Protein AF-A0A2D4EP92-F1 (afdb_monomer)

Structure (mmCIF, N/CA/C/O backbone):
data_AF-A0A2D4EP92-F1
#
_entry.id   AF-A0A2D4EP92-F1
#
loop_
_atom_site.group_PDB
_atom_site.id
_atom_site.type_symbol
_atom_site.label_atom_id
_atom_site.label_alt_id
_atom_site.label_comp_id
_atom_site.label_asym_id
_atom_site.label_entity_id
_atom_site.label_seq_id
_atom_site.pdbx_PDB_ins_code
_atom_site.Cartn_x
_atom_site.Cartn_y
_atom_site.Cartn_z
_atom_site.occupancy
_atom_site.B_iso_or_equiv
_atom_site.auth_seq_id
_atom_site.auth_comp_id
_atom_site.auth_asym_id
_atom_site.auth_atom_id
_atom_site.pdbx_PDB_model_num
ATOM 1 N N . TYR A 1 1 ? 11.367 -9.386 -3.886 1.00 84.81 1 TYR A N 1
ATOM 2 C CA . TYR A 1 1 ? 11.601 -7.943 -4.157 1.00 84.81 1 TYR A CA 1
ATOM 3 C C . TYR A 1 1 ? 11.709 -7.568 -5.632 1.00 84.81 1 TYR A C 1
ATOM 5 O O . TYR A 1 1 ? 11.082 -6.594 -6.019 1.00 84.81 1 TYR A O 1
ATOM 13 N N . ARG A 1 2 ? 12.468 -8.296 -6.472 1.00 89.00 2 ARG A N 1
ATOM 14 C CA . ARG A 1 2 ? 12.788 -7.863 -7.854 1.00 89.00 2 ARG A CA 1
ATOM 15 C C . ARG A 1 2 ? 11.594 -7.622 -8.790 1.00 89.00 2 ARG A C 1
ATOM 17 O O . ARG A 1 2 ? 11.757 -6.883 -9.749 1.00 89.00 2 ARG A O 1
ATOM 24 N N . LEU A 1 3 ? 10.437 -8.234 -8.533 1.00 92.88 3 LEU A N 1
ATOM 25 C CA . LEU A 1 3 ? 9.215 -7.984 -9.308 1.00 92.88 3 LEU A CA 1
ATOM 26 C C . LEU A 1 3 ? 8.465 -6.744 -8.806 1.00 92.88 3 LEU A C 1
ATOM 28 O O . LEU A 1 3 ? 8.080 -5.897 -9.600 1.00 92.88 3 LEU A O 1
ATOM 32 N N . LEU A 1 4 ? 8.322 -6.624 -7.486 1.00 94.06 4 LEU A N 1
ATOM 33 C CA . LEU A 1 4 ? 7.514 -5.587 -6.852 1.00 94.06 4 LEU A CA 1
ATOM 34 C C . LEU A 1 4 ? 8.193 -4.210 -6.852 1.00 94.06 4 LEU A C 1
ATOM 36 O O . LEU A 1 4 ? 7.528 -3.207 -7.056 1.00 94.06 4 LEU A O 1
ATOM 40 N N . PHE A 1 5 ? 9.516 -4.159 -6.673 1.00 94.50 5 PHE A N 1
ATOM 41 C CA . PHE A 1 5 ? 10.277 -2.910 -6.535 1.00 94.50 5 PHE A CA 1
ATOM 42 C C . PHE A 1 5 ? 11.245 -2.670 -7.700 1.00 94.50 5 PHE A C 1
ATOM 44 O O . PHE A 1 5 ? 12.321 -2.098 -7.524 1.00 94.50 5 PHE A O 1
ATOM 51 N N . CYS A 1 6 ? 10.914 -3.148 -8.903 1.00 95.50 6 CYS A N 1
ATOM 52 C CA . CYS A 1 6 ? 11.735 -2.880 -10.082 1.00 95.50 6 CYS A CA 1
ATOM 53 C C . CYS A 1 6 ? 11.679 -1.394 -10.470 1.00 95.50 6 CYS A C 1
ATOM 55 O O . CYS A 1 6 ? 10.643 -0.739 -10.355 1.00 95.50 6 CYS A O 1
ATOM 57 N N . SER A 1 7 ? 12.795 -0.838 -10.939 1.00 95.50 7 SER A N 1
ATOM 58 C CA . SER A 1 7 ? 12.808 0.496 -11.541 1.00 95.50 7 SER A CA 1
ATOM 59 C C . SER A 1 7 ? 12.266 0.434 -12.970 1.00 95.50 7 SER A C 1
ATOM 61 O O . SER A 1 7 ? 12.477 -0.544 -13.687 1.00 95.50 7 SER A O 1
ATOM 63 N N . CYS A 1 8 ? 11.568 1.488 -13.395 1.00 97.50 8 CYS A N 1
ATOM 64 C CA . CYS A 1 8 ? 10.935 1.552 -14.708 1.00 97.50 8 CYS A CA 1
ATOM 65 C C . CYS A 1 8 ? 11.335 2.818 -15.461 1.00 97.50 8 CYS A C 1
ATOM 67 O O . CYS A 1 8 ? 11.567 3.862 -14.863 1.00 97.50 8 CYS A O 1
ATOM 69 N N . LYS A 1 9 ? 11.413 2.707 -16.791 1.00 97.56 9 LYS A N 1
ATOM 70 C CA . LYS A 1 9 ? 11.745 3.816 -17.707 1.00 97.56 9 LYS A CA 1
ATOM 71 C C . LYS A 1 9 ? 10.594 4.187 -18.645 1.00 97.56 9 LYS A C 1
ATOM 73 O O . LYS A 1 9 ? 10.738 5.080 -19.468 1.00 97.56 9 LYS A O 1
ATOM 78 N N . ASN A 1 10 ? 9.487 3.454 -18.571 1.00 97.75 10 ASN A N 1
ATOM 79 C CA . ASN A 1 10 ? 8.300 3.666 -19.383 1.00 97.75 10 ASN A CA 1
ATOM 80 C C . ASN A 1 10 ? 7.054 3.153 -18.648 1.00 97.75 10 ASN A C 1
ATOM 82 O O . ASN A 1 10 ? 7.150 2.406 -17.668 1.00 97.75 10 ASN A O 1
ATOM 86 N N . GLN A 1 11 ? 5.889 3.543 -19.158 1.00 98.12 11 GLN A N 1
ATOM 87 C CA . GLN A 1 11 ? 4.593 3.207 -18.575 1.00 98.12 11 GLN A CA 1
ATOM 88 C C . GLN A 1 11 ? 4.291 1.702 -18.626 1.00 98.12 11 GLN A C 1
ATOM 90 O O . GLN A 1 11 ? 3.745 1.167 -17.672 1.00 98.12 11 GLN A O 1
ATOM 95 N N . ALA A 1 12 ? 4.702 0.989 -19.681 1.00 98.25 12 ALA A N 1
ATOM 96 C CA . ALA A 1 12 ? 4.468 -0.455 -19.794 1.00 98.25 12 ALA A CA 1
ATOM 97 C C . ALA A 1 12 ? 5.173 -1.259 -18.683 1.00 98.25 12 ALA A C 1
ATOM 99 O O . ALA A 1 12 ? 4.602 -2.196 -18.126 1.00 98.25 12 ALA A O 1
ATOM 100 N N . CYS A 1 13 ? 6.403 -0.877 -18.325 1.00 98.31 13 CYS A N 1
ATOM 101 C CA . CYS A 1 13 ? 7.103 -1.443 -17.173 1.00 98.31 13 CYS A CA 1
ATOM 102 C C . CYS A 1 13 ? 6.381 -1.111 -15.864 1.00 98.31 13 CYS A C 1
ATOM 104 O O . CYS A 1 13 ? 6.182 -2.003 -15.041 1.00 98.31 13 CYS A O 1
ATOM 106 N N . ALA A 1 14 ? 5.982 0.151 -15.673 1.00 98.31 14 ALA A N 1
ATOM 107 C CA . ALA A 1 14 ? 5.318 0.582 -14.446 1.00 98.31 14 ALA A CA 1
ATOM 108 C C . ALA A 1 14 ? 3.957 -0.104 -14.262 1.00 98.31 14 ALA A C 1
ATOM 110 O O . ALA A 1 14 ? 3.649 -0.538 -13.156 1.00 98.31 14 ALA A O 1
ATOM 111 N N . GLU A 1 15 ? 3.203 -0.307 -15.345 1.00 98.38 15 GLU A N 1
ATOM 112 C CA . GLU A 1 15 ? 1.957 -1.071 -15.316 1.00 98.38 15 GLU A CA 1
ATOM 113 C C . GLU A 1 15 ? 2.217 -2.540 -14.973 1.00 98.38 15 GLU A C 1
ATOM 115 O O . GLU A 1 15 ? 1.564 -3.085 -14.089 1.00 98.38 15 GLU A O 1
ATOM 120 N N . ARG A 1 16 ? 3.238 -3.176 -15.567 1.00 98.31 16 ARG A N 1
ATOM 121 C CA . ARG A 1 16 ? 3.641 -4.538 -15.171 1.00 98.31 16 ARG A CA 1
ATOM 122 C C . ARG A 1 16 ? 3.989 -4.615 -13.682 1.00 98.31 16 ARG A C 1
ATOM 124 O O . ARG A 1 16 ? 3.613 -5.582 -13.027 1.00 98.31 16 ARG A O 1
ATOM 131 N N . ARG A 1 17 ? 4.690 -3.611 -13.147 1.00 98.19 17 ARG A N 1
ATOM 132 C CA . ARG A 1 17 ? 5.024 -3.529 -11.720 1.00 98.19 17 ARG A CA 1
ATOM 133 C C . ARG A 1 17 ? 3.766 -3.387 -10.857 1.00 98.19 17 ARG A C 1
ATOM 135 O O . ARG A 1 17 ? 3.623 -4.142 -9.900 1.00 98.19 17 ARG A O 1
ATOM 142 N N . ARG A 1 18 ? 2.835 -2.499 -11.220 1.00 98.19 18 ARG A N 1
ATOM 143 C CA . ARG A 1 18 ? 1.542 -2.303 -10.533 1.00 98.19 18 ARG A CA 1
ATOM 144 C C . ARG A 1 18 ? 0.678 -3.569 -10.529 1.00 98.19 18 ARG A C 1
ATOM 146 O O . ARG A 1 18 ? 0.009 -3.856 -9.540 1.00 98.19 18 ARG A O 1
ATOM 153 N N . GLN A 1 19 ? 0.736 -4.341 -11.612 1.00 98.31 19 GLN A N 1
ATOM 154 C CA . GLN A 1 19 ? -0.006 -5.591 -11.797 1.00 98.31 19 GLN A CA 1
ATOM 155 C C . GLN A 1 19 ? 0.603 -6.798 -11.063 1.00 98.31 19 GLN A C 1
ATOM 157 O O . GLN A 1 19 ? 0.016 -7.876 -11.085 1.00 98.31 19 GLN A O 1
ATOM 162 N N . THR A 1 20 ? 1.751 -6.645 -10.386 1.00 98.31 20 THR A N 1
ATOM 163 C CA . THR A 1 20 ? 2.468 -7.759 -9.725 1.00 98.31 20 THR A CA 1
ATOM 164 C C . THR A 1 20 ? 1.594 -8.541 -8.743 1.00 98.31 20 THR A C 1
ATOM 166 O O . THR A 1 20 ? 1.766 -9.751 -8.622 1.00 98.31 20 THR A O 1
ATOM 169 N N . ILE A 1 21 ? 0.672 -7.865 -8.053 1.00 97.88 21 ILE A N 1
ATOM 170 C CA . ILE A 1 21 ? -0.221 -8.483 -7.061 1.00 97.88 21 ILE A CA 1
ATOM 171 C C . ILE A 1 21 ? -1.654 -8.683 -7.569 1.00 97.88 21 ILE A C 1
ATOM 173 O O . ILE A 1 21 ? -2.499 -9.118 -6.804 1.00 97.88 21 ILE A O 1
ATOM 177 N N . VAL A 1 22 ? -1.933 -8.404 -8.849 1.00 97.94 22 VAL A N 1
ATOM 178 C CA . VAL A 1 22 ? -3.291 -8.453 -9.426 1.00 97.94 22 VAL A CA 1
ATOM 179 C C . VAL A 1 22 ? -4.260 -7.526 -8.657 1.00 97.94 22 VAL A C 1
ATOM 181 O O . VAL A 1 22 ? -5.187 -7.990 -7.988 1.00 97.94 22 VAL A O 1
ATOM 184 N N . PRO A 1 23 ? -4.049 -6.195 -8.716 1.00 97.81 23 PRO A N 1
ATOM 185 C CA . PRO A 1 23 ? -4.750 -5.224 -7.877 1.00 97.81 23 PRO A CA 1
ATOM 186 C C . PRO A 1 23 ? -6.268 -5.252 -7.996 1.00 97.81 23 PRO A C 1
ATOM 188 O O . PRO A 1 23 ? -6.935 -4.979 -7.007 1.00 97.81 23 PRO A O 1
ATOM 191 N N . ASP A 1 24 ? -6.808 -5.609 -9.157 1.00 97.06 24 ASP A N 1
ATOM 192 C CA . ASP A 1 24 ? -8.255 -5.695 -9.383 1.00 97.06 24 ASP A CA 1
ATOM 193 C C . ASP A 1 24 ? -8.924 -6.759 -8.482 1.00 97.06 24 ASP A C 1
ATOM 195 O O . ASP A 1 24 ? -10.141 -6.759 -8.321 1.00 97.06 24 ASP A O 1
ATOM 199 N N . CYS A 1 25 ? -8.133 -7.667 -7.894 1.00 96.75 25 CYS A N 1
ATOM 200 C CA . CYS A 1 25 ? -8.577 -8.677 -6.934 1.00 96.75 25 CYS A CA 1
ATOM 201 C C . CYS A 1 25 ? -8.057 -8.430 -5.510 1.00 96.75 25 CYS A C 1
ATOM 203 O O . CYS A 1 25 ? -8.753 -8.752 -4.553 1.00 96.75 25 CYS A O 1
ATOM 205 N N . SER A 1 26 ? -6.819 -7.949 -5.354 1.00 96.56 26 SER A N 1
ATOM 206 C CA . SER A 1 26 ? -6.123 -7.945 -4.056 1.00 96.56 26 SER A CA 1
ATOM 207 C C . SER A 1 26 ? -5.965 -6.565 -3.412 1.00 96.56 26 SER A C 1
ATOM 209 O O . SER A 1 26 ? -5.332 -6.461 -2.364 1.00 96.56 26 SER A O 1
ATOM 211 N N . TYR A 1 27 ? -6.388 -5.498 -4.089 1.00 97.62 27 TYR A N 1
ATOM 212 C CA . TYR A 1 27 ? -6.137 -4.119 -3.665 1.00 97.62 27 TYR A CA 1
ATOM 213 C C . TYR A 1 27 ? -7.360 -3.230 -3.867 1.00 97.62 27 TYR A C 1
ATOM 215 O O . TYR A 1 27 ? -7.741 -2.498 -2.965 1.00 97.62 27 TYR A O 1
ATOM 223 N N . GLN A 1 28 ? -7.967 -3.274 -5.051 1.00 96.06 28 GLN A N 1
ATOM 224 C CA . GLN A 1 28 ? -9.123 -2.460 -5.383 1.00 96.06 28 GLN A CA 1
ATOM 225 C C . GLN A 1 28 ? -10.397 -3.099 -4.846 1.00 96.06 28 GLN A C 1
ATOM 227 O O . GLN A 1 28 ? -10.705 -4.252 -5.137 1.00 96.06 28 GLN A O 1
ATOM 232 N N . GLU A 1 29 ? -11.176 -2.293 -4.140 1.00 92.81 29 GLU A N 1
ATOM 233 C CA . GL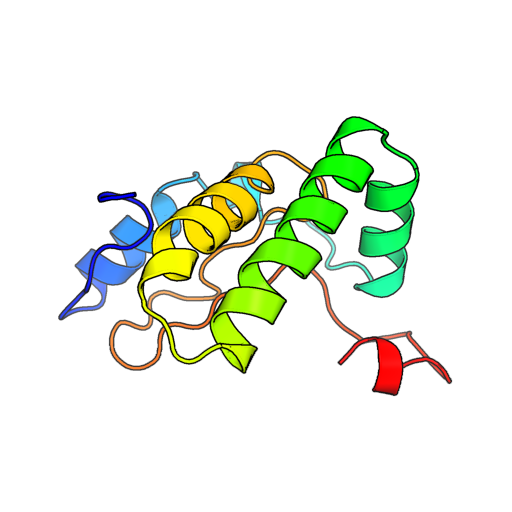U A 1 29 ? -12.539 -2.616 -3.750 1.00 92.81 29 GLU A CA 1
ATOM 234 C C . GLU A 1 29 ? -13.531 -1.617 -4.343 1.00 92.81 29 GLU A C 1
ATOM 236 O O . GLU A 1 29 ? -13.162 -0.533 -4.803 1.00 92.81 29 GLU A O 1
ATOM 241 N N . ARG A 1 30 ? -14.817 -1.986 -4.332 1.00 93.06 30 ARG A N 1
ATOM 242 C CA . ARG A 1 30 ? -15.898 -1.138 -4.863 1.00 93.06 30 ARG A CA 1
ATOM 243 C C . ARG A 1 30 ? -15.964 0.212 -4.163 1.00 93.06 30 ARG A C 1
ATOM 245 O O . ARG A 1 30 ? -16.239 1.222 -4.803 1.00 93.06 30 ARG A O 1
ATOM 252 N N . GLU A 1 31 ? -15.730 0.204 -2.859 1.00 94.06 31 GLU A N 1
ATOM 253 C CA . GLU A 1 31 ? -15.725 1.392 -2.022 1.00 94.06 31 GLU A CA 1
ATOM 254 C C . GLU A 1 31 ? -14.310 1.655 -1.523 1.00 94.06 31 GLU A C 1
ATOM 256 O O . GLU A 1 31 ? -13.503 0.738 -1.366 1.00 94.06 31 GLU A O 1
ATOM 261 N N . LYS A 1 32 ? -14.002 2.933 -1.298 1.00 95.88 32 LYS A N 1
ATOM 262 C CA 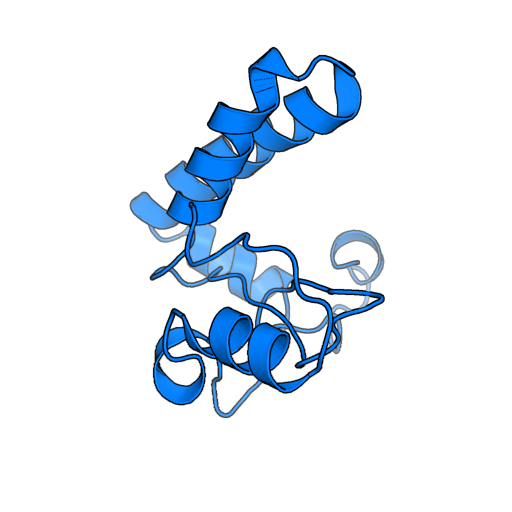. LYS A 1 32 ? -12.718 3.358 -0.752 1.00 95.88 32 LYS A CA 1
ATOM 263 C C . LYS A 1 32 ? -12.941 3.831 0.689 1.00 95.88 32 LYS A C 1
ATOM 265 O O . LYS A 1 32 ? -13.375 4.970 0.872 1.00 95.88 32 LYS A O 1
ATOM 270 N N . PRO A 1 33 ? -12.716 2.976 1.704 1.00 96.62 33 PRO A N 1
ATOM 271 C CA . PRO A 1 33 ? -13.036 3.300 3.090 1.00 96.62 33 PRO A CA 1
ATOM 272 C C . PRO A 1 33 ? -12.152 4.423 3.641 1.00 96.62 33 PRO A C 1
ATOM 274 O O . PRO A 1 33 ? -11.131 4.802 3.057 1.00 96.62 33 PRO A O 1
ATOM 277 N N . ASN A 1 34 ? -12.529 4.924 4.817 1.00 98.00 34 ASN A N 1
ATOM 278 C CA . ASN A 1 34 ? -11.668 5.808 5.587 1.00 98.00 34 ASN A CA 1
ATOM 279 C C . ASN A 1 34 ? -10.421 5.048 6.089 1.00 98.00 34 ASN A C 1
ATOM 281 O O . ASN A 1 34 ? -10.543 3.933 6.609 1.00 98.00 34 ASN A O 1
ATOM 285 N N . CYS A 1 35 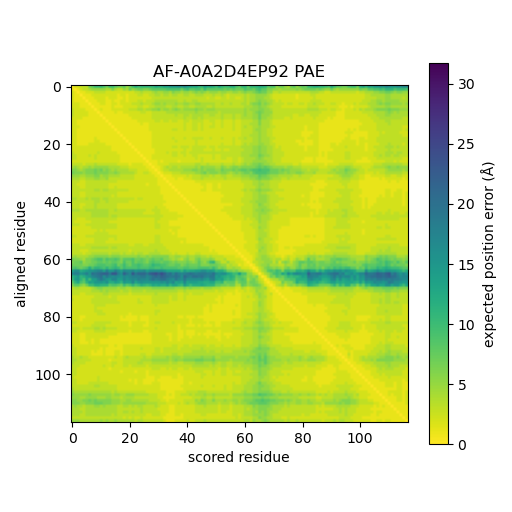? -9.226 5.633 5.964 1.00 98.44 35 CYS A N 1
ATOM 286 C CA . CYS A 1 35 ? -7.977 4.962 6.349 1.00 98.44 35 CYS A CA 1
ATOM 287 C C . CYS A 1 35 ? -7.920 4.601 7.841 1.00 98.44 35 CYS A C 1
ATOM 289 O O . CYS A 1 35 ? -7.369 3.558 8.200 1.00 98.44 35 CYS A O 1
ATOM 291 N N . LEU A 1 36 ? -8.532 5.401 8.722 1.00 98.38 36 LEU A N 1
ATOM 292 C CA . LEU A 1 36 ? -8.576 5.112 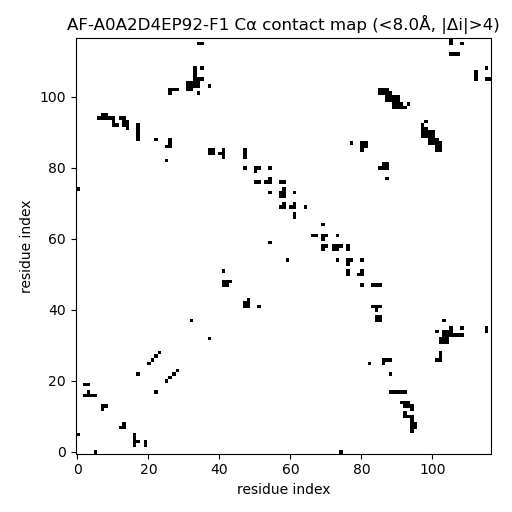10.157 1.00 98.38 36 LEU A CA 1
ATOM 293 C C . LEU A 1 36 ? -9.466 3.902 10.463 1.00 98.38 36 LEU A C 1
ATOM 295 O O . LEU A 1 36 ? -9.120 3.091 11.327 1.00 98.38 36 LEU A O 1
ATOM 299 N N . THR A 1 37 ? -10.571 3.741 9.729 1.00 97.31 37 THR A N 1
ATOM 300 C CA . THR A 1 37 ? -11.432 2.553 9.812 1.00 97.31 37 THR A CA 1
ATOM 301 C C . THR A 1 37 ? -10.681 1.309 9.352 1.00 97.31 37 THR A C 1
ATOM 303 O O . THR A 1 37 ? -10.658 0.316 10.079 1.00 97.31 37 THR A O 1
ATOM 306 N N . LEU A 1 38 ? -9.997 1.380 8.208 1.00 97.38 38 LEU A N 1
ATOM 307 C CA . LEU A 1 38 ? -9.200 0.268 7.681 1.00 97.38 38 LEU A CA 1
ATOM 308 C C . LEU A 1 38 ? -8.063 -0.119 8.647 1.00 97.38 38 LEU A C 1
ATOM 310 O O . LEU A 1 38 ? -7.834 -1.293 8.936 1.00 97.38 38 LEU A O 1
ATOM 314 N N . ARG A 1 39 ? -7.399 0.876 9.251 1.00 98.00 39 ARG A N 1
ATOM 315 C CA . ARG A 1 39 ? -6.391 0.667 10.303 1.00 98.00 39 ARG A CA 1
ATOM 316 C C . ARG A 1 39 ? -6.988 -0.003 11.542 1.00 98.00 39 ARG A C 1
ATOM 318 O O . ARG A 1 39 ? -6.326 -0.828 12.169 1.00 98.00 39 ARG A O 1
ATOM 325 N N . SER A 1 40 ? -8.214 0.354 11.925 1.00 97.94 40 SER A N 1
ATOM 326 C CA . SER A 1 40 ? -8.914 -0.263 13.056 1.00 97.94 40 SER A CA 1
ATOM 327 C C . SER A 1 40 ? -9.256 -1.730 12.786 1.00 97.94 40 SER A C 1
ATOM 329 O O . SER A 1 40 ? -9.017 -2.556 13.666 1.00 97.94 40 SER A O 1
ATOM 331 N N . GLN A 1 41 ? -9.723 -2.058 11.576 1.00 97.62 41 GLN A N 1
ATOM 332 C CA . GLN A 1 41 ? -9.986 -3.436 11.137 1.00 97.62 41 GLN A CA 1
ATOM 333 C C . GLN A 1 41 ? -8.713 -4.288 11.202 1.00 97.62 41 GLN A C 1
ATOM 335 O O . GLN A 1 41 ? -8.678 -5.286 11.921 1.00 97.62 41 GLN A O 1
ATOM 340 N N . CYS A 1 42 ? -7.617 -3.800 10.617 1.00 98.19 42 CYS A N 1
ATOM 341 C CA . CYS A 1 42 ? -6.324 -4.475 10.690 1.00 98.19 42 CYS A CA 1
ATOM 342 C C . CYS A 1 42 ? -5.835 -4.688 12.133 1.00 98.19 42 CYS A C 1
ATOM 344 O O . CYS A 1 42 ? -5.250 -5.716 12.458 1.00 98.19 42 CYS A O 1
ATOM 346 N N . ARG A 1 43 ? -6.075 -3.731 13.040 1.00 98.25 43 ARG A N 1
ATOM 347 C CA . ARG A 1 43 ? -5.704 -3.876 14.459 1.00 98.25 43 ARG A CA 1
ATOM 348 C C . ARG A 1 43 ? -6.546 -4.920 15.202 1.00 98.25 43 ARG A C 1
ATOM 350 O O . ARG A 1 43 ? -6.096 -5.400 16.246 1.00 98.25 43 ARG A O 1
ATOM 357 N N . ALA A 1 44 ? -7.745 -5.240 14.718 1.00 98.38 44 ALA A N 1
ATOM 358 C CA . ALA A 1 44 ? -8.587 -6.287 15.288 1.00 98.38 44 ALA A CA 1
ATOM 359 C C . ALA A 1 44 ? -8.109 -7.693 14.884 1.00 98.38 44 ALA A C 1
ATOM 361 O O . ALA A 1 44 ? -8.218 -8.617 15.690 1.00 98.38 44 ALA A O 1
ATOM 362 N N . ASP A 1 45 ? -7.523 -7.845 13.692 1.00 98.38 45 ASP A N 1
ATOM 363 C CA . ASP A 1 45 ? -6.904 -9.094 13.247 1.00 98.38 45 ASP A CA 1
ATOM 364 C C . ASP A 1 45 ? -5.487 -9.279 13.846 1.00 98.38 45 ASP A C 1
ATOM 366 O O . ASP A 1 45 ? -4.626 -8.406 13.697 1.00 98.38 45 ASP A O 1
ATOM 370 N N . PRO A 1 46 ? -5.183 -10.401 14.532 1.00 98.38 46 PRO A N 1
ATOM 371 C CA . PRO A 1 46 ? -3.875 -10.601 15.159 1.00 98.38 46 PRO A CA 1
ATOM 372 C C . PRO A 1 46 ? -2.695 -10.593 14.180 1.00 98.38 46 PRO A C 1
ATOM 374 O O . PRO A 1 46 ? -1.621 -10.099 14.538 1.00 98.38 46 PRO A O 1
ATOM 377 N N . LEU A 1 47 ? -2.878 -11.131 12.969 1.00 98.44 47 LEU A N 1
ATOM 378 C CA . LEU A 1 47 ? -1.821 -11.204 11.964 1.00 98.44 47 LEU A CA 1
ATOM 379 C C . LEU A 1 47 ? -1.550 -9.812 11.386 1.00 98.44 47 LEU A C 1
ATOM 381 O O . LEU A 1 47 ? -0.403 -9.365 11.394 1.00 98.44 47 LEU A O 1
ATOM 385 N N . CYS A 1 48 ? -2.592 -9.096 10.965 1.00 98.56 48 CYS A N 1
ATOM 386 C CA . CYS A 1 48 ? -2.478 -7.744 10.432 1.00 98.56 48 CYS A CA 1
ATOM 387 C C . CYS A 1 48 ? -1.926 -6.768 11.465 1.00 98.56 48 CYS A C 1
ATOM 389 O O . CYS A 1 48 ? -0.981 -6.034 11.168 1.00 98.56 48 CYS A O 1
ATOM 391 N N . ARG A 1 49 ? -2.394 -6.835 12.716 1.00 98.56 49 ARG A N 1
ATOM 392 C CA . ARG A 1 49 ? -1.845 -6.030 13.812 1.00 98.56 49 ARG A CA 1
ATOM 393 C C . ARG A 1 49 ? -0.341 -6.234 13.991 1.00 98.56 49 ARG A C 1
ATOM 395 O O . ARG A 1 49 ? 0.375 -5.249 14.159 1.00 98.56 49 ARG A O 1
ATOM 402 N N . SER A 1 50 ? 0.133 -7.483 13.966 1.00 98.50 50 SER A N 1
ATOM 403 C CA . SER A 1 50 ? 1.565 -7.783 14.096 1.00 98.50 50 SER A CA 1
ATOM 404 C C . SER A 1 50 ? 2.358 -7.211 12.921 1.00 98.50 50 SER A C 1
ATOM 406 O O . SER A 1 50 ? 3.348 -6.520 13.130 1.00 98.50 50 SER A O 1
ATOM 408 N N . ARG A 1 51 ? 1.890 -7.431 11.686 1.00 98.44 51 ARG A N 1
ATOM 409 C CA . ARG A 1 51 ? 2.580 -6.963 10.474 1.00 98.44 51 ARG A CA 1
ATOM 410 C C . ARG A 1 51 ? 2.613 -5.441 10.362 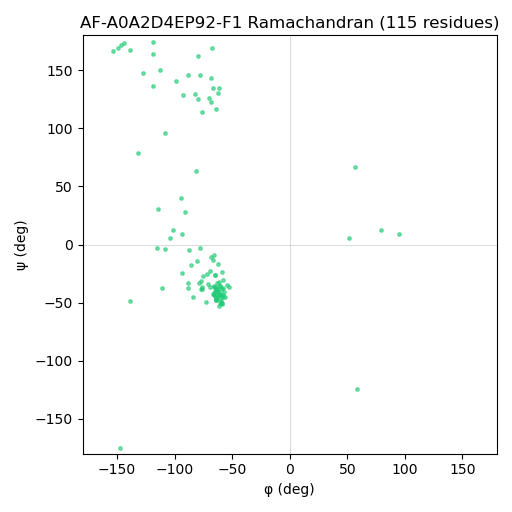1.00 98.44 51 ARG A C 1
ATOM 412 O O . ARG A 1 51 ? 3.619 -4.882 9.937 1.00 98.44 51 ARG A O 1
ATOM 419 N N . LEU A 1 52 ? 1.548 -4.763 10.789 1.00 98.25 52 LEU A N 1
ATOM 420 C CA . LEU A 1 52 ? 1.507 -3.303 10.865 1.00 98.25 52 LEU A CA 1
ATOM 421 C C . LEU A 1 52 ? 2.510 -2.755 11.891 1.00 98.25 52 LEU A C 1
ATOM 423 O O . LEU A 1 52 ? 3.158 -1.743 11.628 1.00 98.25 52 LEU A O 1
ATOM 427 N N . ALA A 1 53 ? 2.657 -3.415 13.044 1.00 97.94 53 ALA A N 1
ATOM 428 C CA . ALA A 1 53 ? 3.656 -3.030 14.038 1.00 97.94 53 ALA A CA 1
ATOM 429 C C . ALA A 1 53 ? 5.084 -3.184 13.487 1.00 97.94 53 ALA A C 1
ATOM 431 O O . ALA A 1 53 ? 5.864 -2.235 13.572 1.00 97.94 53 ALA A O 1
ATOM 432 N N . ASP A 1 54 ? 5.386 -4.317 12.841 1.00 97.38 54 ASP A N 1
ATOM 433 C CA . ASP A 1 54 ? 6.683 -4.559 12.193 1.00 97.38 54 ASP A CA 1
ATOM 434 C C . ASP A 1 54 ? 6.990 -3.490 11.131 1.00 97.38 54 ASP A C 1
ATOM 436 O O . ASP A 1 54 ? 8.103 -2.957 11.078 1.00 97.38 54 ASP A O 1
ATOM 440 N N . PHE A 1 55 ? 5.992 -3.127 10.314 1.00 96.69 55 PHE A N 1
ATOM 441 C CA . PHE A 1 55 ? 6.116 -2.075 9.306 1.00 96.69 55 PHE A CA 1
ATOM 442 C C . PHE A 1 55 ? 6.485 -0.726 9.924 1.00 96.69 55 PHE A C 1
ATOM 444 O O . PHE A 1 55 ? 7.463 -0.111 9.492 1.00 96.69 55 PHE A O 1
ATOM 451 N N . HIS A 1 56 ? 5.761 -0.284 10.958 1.00 95.06 56 HIS A N 1
ATOM 452 C CA . HIS A 1 56 ? 6.079 0.970 11.641 1.00 95.06 56 HIS A CA 1
ATOM 453 C C . HIS A 1 56 ? 7.489 0.947 12.231 1.00 95.06 56 HIS A C 1
ATOM 455 O O . HIS A 1 56 ? 8.264 1.863 11.973 1.00 95.06 56 HIS A O 1
ATOM 461 N N . THR A 1 57 ? 7.861 -0.109 12.958 1.00 94.25 57 THR A N 1
ATOM 462 C CA . THR A 1 57 ? 9.179 -0.199 13.596 1.00 94.25 57 THR A CA 1
ATOM 463 C C . THR A 1 57 ? 10.314 -0.161 12.575 1.00 94.25 57 THR A C 1
ATOM 465 O O . THR A 1 57 ? 11.215 0.674 12.683 1.00 94.25 57 THR A O 1
ATOM 468 N N . ASN A 1 58 ? 10.273 -1.023 11.560 1.00 93.75 58 ASN A N 1
ATOM 469 C CA . ASN A 1 58 ? 11.402 -1.193 10.647 1.00 93.75 58 ASN A CA 1
ATOM 470 C C . ASN A 1 58 ? 11.515 -0.048 9.633 1.00 93.75 58 ASN A C 1
ATOM 472 O O . ASN A 1 58 ? 12.622 0.408 9.336 1.00 93.75 58 ASN A O 1
ATOM 476 N N . CYS A 1 59 ? 10.393 0.465 9.123 1.00 91.88 59 CYS A N 1
ATOM 477 C CA . CYS A 1 59 ? 10.428 1.560 8.157 1.00 91.88 59 CYS A CA 1
ATOM 478 C C . CYS A 1 59 ? 10.659 2.926 8.812 1.00 91.88 59 CYS A C 1
ATOM 480 O O . CYS A 1 59 ? 11.380 3.741 8.239 1.00 91.88 59 CYS A O 1
ATOM 482 N N . GLN A 1 60 ? 10.169 3.171 10.033 1.00 88.88 60 GLN A N 1
ATOM 483 C CA . GLN A 1 60 ? 10.535 4.380 10.778 1.00 88.88 60 GLN A CA 1
ATOM 484 C C . GLN A 1 60 ? 12.024 4.372 11.149 1.00 88.88 60 GLN A C 1
ATOM 486 O O . GLN A 1 60 ? 12.702 5.390 10.992 1.00 88.88 60 GLN A O 1
ATOM 491 N N . ALA A 1 61 ? 12.567 3.223 11.571 1.00 83.12 61 ALA A N 1
ATOM 492 C CA . ALA A 1 61 ? 14.001 3.074 11.811 1.00 83.12 61 ALA A CA 1
ATOM 493 C C . ALA A 1 61 ? 14.818 3.342 10.538 1.00 83.12 61 ALA A C 1
ATOM 495 O O . ALA A 1 61 ? 15.805 4.072 10.588 1.00 83.12 61 ALA A O 1
ATOM 496 N N . PHE A 1 62 ? 14.402 2.828 9.376 1.00 83.44 62 PHE A N 1
ATOM 497 C CA . PHE A 1 62 ? 15.057 3.132 8.098 1.00 83.44 62 PHE A CA 1
ATOM 498 C C . PHE A 1 62 ? 15.046 4.637 7.768 1.00 83.44 62 PHE A C 1
ATOM 500 O O . PHE A 1 62 ? 16.092 5.187 7.424 1.00 83.44 62 PHE A O 1
ATOM 507 N N . LEU A 1 63 ? 13.903 5.315 7.931 1.00 83.81 63 LEU A N 1
ATOM 508 C CA . LEU A 1 63 ? 13.767 6.753 7.660 1.00 83.81 63 LEU A CA 1
ATOM 509 C C . LEU A 1 63 ? 14.630 7.623 8.586 1.00 83.81 63 LEU A C 1
ATOM 511 O O . LEU A 1 63 ? 15.167 8.639 8.156 1.00 83.81 63 LEU A O 1
ATOM 515 N N . THR A 1 64 ? 14.766 7.226 9.852 1.00 82.81 64 THR A N 1
ATOM 516 C CA . THR A 1 64 ? 15.477 7.997 10.889 1.00 82.81 64 THR A CA 1
ATOM 517 C C . THR A 1 64 ? 16.971 7.699 10.968 1.00 82.81 64 THR A C 1
ATOM 519 O O . THR A 1 64 ? 17.757 8.586 11.286 1.00 82.81 64 THR A O 1
ATOM 522 N N . SER A 1 65 ? 17.384 6.460 10.692 1.00 75.38 65 SER A N 1
ATOM 523 C CA . SER A 1 65 ? 18.772 6.021 10.895 1.00 75.38 65 SER A CA 1
ATOM 524 C C . SER A 1 65 ? 19.732 6.429 9.777 1.00 75.38 65 SER A C 1
ATOM 526 O O . SER A 1 65 ? 20.940 6.298 9.963 1.00 75.38 65 SER A O 1
ATOM 528 N N . CYS A 1 66 ? 19.236 6.873 8.612 1.00 65.12 66 CYS A N 1
ATOM 529 C CA . CYS A 1 66 ? 20.026 7.117 7.390 1.00 65.12 66 CYS A CA 1
ATOM 530 C C . CYS A 1 66 ? 20.925 5.936 6.951 1.00 65.12 66 CYS A C 1
ATOM 532 O O . CYS A 1 66 ? 21.683 6.066 5.986 1.00 65.12 66 CYS A O 1
ATOM 534 N N . SER A 1 67 ? 20.844 4.779 7.622 1.00 69.12 67 SER A N 1
ATOM 535 C CA . SER A 1 67 ? 21.616 3.587 7.305 1.00 69.12 67 SER A CA 1
ATOM 536 C C . SER A 1 67 ? 20.819 2.690 6.370 1.00 69.12 67 SER A C 1
ATOM 538 O O . SER A 1 67 ? 19.675 2.312 6.636 1.00 69.12 67 SER A O 1
ATOM 540 N N . ARG A 1 68 ? 21.465 2.299 5.268 1.00 69.12 68 ARG A N 1
ATOM 541 C CA . ARG A 1 68 ? 20.913 1.330 4.315 1.00 69.12 68 ARG A CA 1
ATOM 542 C C . ARG A 1 68 ? 20.817 -0.080 4.891 1.00 69.12 68 ARG A C 1
ATOM 544 O O . ARG A 1 68 ? 20.147 -0.910 4.285 1.00 69.12 68 ARG A O 1
ATOM 551 N N . ASP A 1 69 ? 21.412 -0.337 6.051 1.00 76.19 69 ASP A N 1
ATOM 552 C CA . ASP A 1 69 ? 21.371 -1.650 6.699 1.00 76.19 69 ASP A CA 1
ATOM 553 C C . ASP A 1 69 ? 19.943 -2.030 7.127 1.00 76.19 69 ASP A C 1
ATOM 555 O O . ASP A 1 69 ? 19.588 -3.205 7.128 1.00 76.19 69 ASP A O 1
ATOM 559 N N . ASN A 1 70 ? 19.085 -1.033 7.382 1.00 79.44 70 ASN A N 1
ATOM 560 C CA . ASN A 1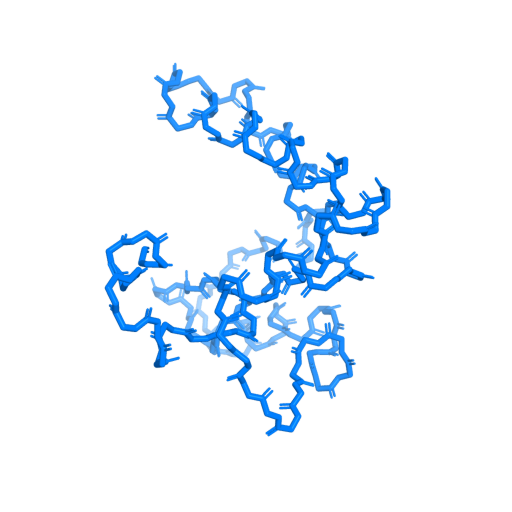 70 ? 17.672 -1.230 7.729 1.00 79.44 70 ASN A CA 1
ATOM 561 C C . ASN A 1 70 ? 16.745 -1.325 6.504 1.00 79.44 70 ASN A C 1
ATOM 563 O O . ASN A 1 70 ? 15.550 -1.593 6.641 1.00 79.44 70 ASN A O 1
ATOM 567 N N . TYR A 1 71 ? 17.276 -1.119 5.293 1.00 86.62 71 TYR A N 1
ATOM 568 C CA . TYR A 1 71 ? 16.479 -1.136 4.066 1.00 86.62 71 TYR A CA 1
ATOM 569 C C . TYR A 1 71 ? 15.831 -2.506 3.790 1.00 86.62 71 TYR A C 1
ATOM 571 O O . TYR A 1 71 ? 14.631 -2.529 3.511 1.00 86.62 71 TYR A O 1
ATOM 579 N N . PRO A 1 72 ? 16.539 -3.651 3.919 1.00 91.44 72 PRO A N 1
ATOM 580 C CA . PRO A 1 72 ? 15.920 -4.964 3.742 1.00 91.44 72 PRO A CA 1
ATOM 581 C C . PRO A 1 72 ? 14.786 -5.225 4.740 1.00 91.44 72 PRO A C 1
ATOM 583 O O . PRO A 1 72 ? 13.714 -5.649 4.328 1.00 91.44 72 PRO A O 1
ATOM 586 N N . ALA A 1 73 ? 14.966 -4.884 6.021 1.00 92.94 73 ALA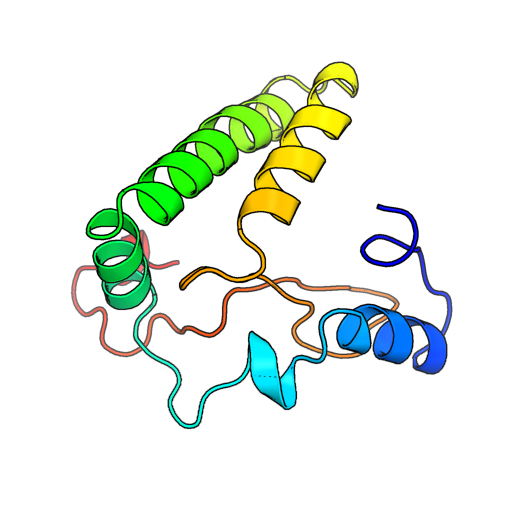 A N 1
ATOM 587 C CA . ALA A 1 73 ? 13.946 -5.095 7.051 1.00 92.94 73 ALA A CA 1
ATOM 588 C C . ALA A 1 73 ? 12.663 -4.282 6.791 1.00 92.94 73 ALA A C 1
ATOM 590 O O . ALA A 1 73 ? 11.552 -4.784 6.985 1.00 92.94 73 ALA A O 1
ATOM 591 N N . CYS A 1 74 ? 12.796 -3.041 6.309 1.00 93.69 74 CYS A N 1
ATOM 592 C CA . CYS A 1 74 ? 11.638 -2.251 5.891 1.00 93.69 74 CYS A CA 1
ATOM 593 C C . CYS A 1 74 ? 10.942 -2.867 4.665 1.00 93.69 74 CYS A C 1
ATOM 595 O O . CYS A 1 74 ? 9.717 -2.975 4.658 1.00 93.69 74 CYS A O 1
ATOM 597 N N . LEU A 1 75 ? 11.694 -3.330 3.656 1.00 93.88 75 LEU A N 1
ATOM 598 C CA . LEU A 1 75 ? 11.107 -4.012 2.495 1.00 93.88 75 LEU A CA 1
ATOM 599 C C . LEU A 1 75 ? 10.357 -5.287 2.896 1.00 93.88 75 LEU A C 1
ATOM 601 O O . LEU A 1 75 ? 9.252 -5.511 2.403 1.00 93.88 75 LEU A O 1
ATOM 605 N N . ASP A 1 76 ? 10.923 -6.084 3.801 1.00 95.31 76 ASP A N 1
ATOM 606 C CA . ASP A 1 76 ? 10.301 -7.304 4.322 1.00 95.31 76 ASP A CA 1
ATOM 607 C C . ASP A 1 76 ? 8.978 -6.973 5.010 1.00 95.31 76 ASP A C 1
ATOM 609 O O . ASP A 1 76 ? 7.935 -7.536 4.666 1.00 95.31 76 ASP A O 1
ATOM 613 N N . SER A 1 77 ? 9.004 -5.988 5.909 1.00 96.75 77 SER A N 1
ATOM 614 C CA . SER A 1 77 ? 7.829 -5.553 6.667 1.00 96.75 77 SER A CA 1
ATOM 615 C C . SER A 1 77 ? 6.745 -4.970 5.760 1.00 96.75 77 SER A C 1
ATOM 617 O O . SER A 1 77 ? 5.574 -5.304 5.916 1.00 96.75 77 SER A O 1
ATOM 619 N N . TYR A 1 78 ? 7.127 -4.179 4.750 1.00 96.25 78 TYR A N 1
ATOM 620 C CA . TYR A 1 78 ? 6.212 -3.692 3.716 1.00 96.25 78 TYR A CA 1
ATOM 621 C C . TYR A 1 78 ? 5.568 -4.857 2.955 1.00 96.25 78 TYR A C 1
ATOM 623 O O . TYR A 1 78 ? 4.349 -4.912 2.813 1.00 96.25 78 TYR A O 1
ATOM 631 N N . THR A 1 79 ? 6.368 -5.815 2.467 1.00 96.88 79 THR A N 1
ATOM 632 C CA . THR A 1 79 ? 5.820 -6.965 1.728 1.00 96.88 79 THR A CA 1
ATOM 633 C C . THR A 1 79 ? 4.939 -7.843 2.602 1.00 96.88 79 THR A C 1
ATOM 635 O O . THR A 1 79 ? 4.019 -8.478 2.095 1.00 96.88 79 THR A O 1
ATOM 638 N N . GLY A 1 80 ? 5.177 -7.836 3.914 1.00 97.56 80 GLY A N 1
ATOM 639 C CA . GLY A 1 80 ? 4.381 -8.544 4.901 1.00 97.56 80 GLY A CA 1
ATOM 640 C C . GLY A 1 80 ? 2.954 -8.019 5.075 1.00 97.56 80 GLY A C 1
ATOM 641 O O . GLY A 1 80 ? 2.167 -8.734 5.694 1.00 97.56 80 GLY A O 1
ATOM 642 N N . LEU A 1 81 ? 2.625 -6.835 4.545 1.00 98.19 81 LEU A N 1
ATOM 643 C CA . LEU A 1 81 ? 1.267 -6.277 4.529 1.00 98.19 81 LEU A CA 1
ATOM 644 C C . LEU A 1 81 ? 0.431 -6.744 3.327 1.00 98.19 81 LEU A C 1
ATOM 646 O O . LEU A 1 81 ? -0.791 -6.627 3.350 1.00 98.19 81 LEU A O 1
ATOM 650 N N . ILE A 1 82 ? 1.067 -7.262 2.272 1.00 98.19 82 ILE A N 1
ATOM 651 C CA . ILE A 1 82 ? 0.367 -7.698 1.059 1.00 98.19 82 ILE A CA 1
ATOM 652 C C . ILE A 1 82 ? -0.449 -8.958 1.362 1.00 98.19 82 ILE A C 1
ATOM 654 O O . ILE A 1 82 ? 0.095 -9.957 1.832 1.00 98.19 82 ILE A O 1
ATOM 658 N N . GLY A 1 83 ? -1.743 -8.909 1.044 1.00 97.00 83 GLY A N 1
ATOM 659 C CA . GLY A 1 83 ? -2.710 -9.966 1.344 1.00 97.00 83 GLY A CA 1
ATOM 660 C C . GLY A 1 83 ? -3.482 -9.759 2.651 1.00 97.00 83 GLY A C 1
ATOM 661 O O . GLY A 1 83 ? -4.181 -10.674 3.076 1.00 97.00 83 GLY A O 1
ATOM 662 N N . LEU A 1 84 ? -3.353 -8.589 3.284 1.00 97.56 84 LEU A N 1
ATOM 663 C CA . LEU A 1 84 ? -4.094 -8.176 4.484 1.00 97.56 84 LEU A CA 1
ATOM 664 C C . LEU A 1 84 ? -4.931 -6.917 4.190 1.00 97.56 84 LEU A C 1
ATOM 666 O O . LEU A 1 84 ? -4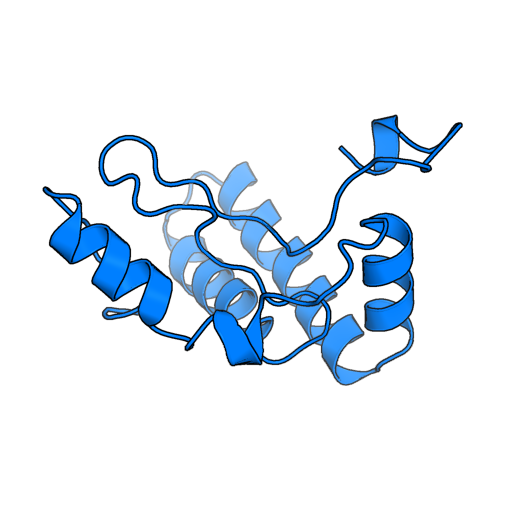.783 -6.316 3.124 1.00 97.56 84 LEU A O 1
ATOM 670 N N . ASP A 1 85 ? -5.751 -6.474 5.147 1.00 95.88 85 ASP A N 1
ATOM 671 C CA . ASP A 1 85 ? -6.619 -5.287 5.002 1.00 95.88 85 ASP A CA 1
ATOM 672 C C . ASP A 1 85 ? -5.846 -4.030 4.562 1.00 95.88 85 ASP A C 1
ATOM 674 O O . ASP A 1 85 ? -6.322 -3.227 3.766 1.00 95.88 85 ASP A O 1
ATOM 678 N N . LEU A 1 86 ? -4.609 -3.870 5.046 1.00 97.38 86 LEU A N 1
ATOM 679 C CA . LEU A 1 86 ? -3.724 -2.755 4.698 1.00 97.38 86 LEU A CA 1
ATOM 680 C C . LEU A 1 86 ? -2.770 -3.099 3.546 1.00 97.38 86 LEU A C 1
ATOM 682 O O . LEU A 1 86 ? -1.603 -2.718 3.596 1.00 97.38 86 LEU A O 1
ATOM 686 N N . THR A 1 87 ? -3.231 -3.816 2.518 1.00 98.38 87 THR A N 1
ATOM 687 C CA . THR A 1 87 ? -2.402 -4.132 1.342 1.00 98.38 87 THR A CA 1
ATOM 688 C C . THR A 1 87 ? -2.013 -2.846 0.594 1.00 98.38 87 THR A C 1
ATOM 690 O O . THR A 1 87 ? -2.891 -2.165 0.057 1.00 98.38 87 THR A O 1
ATOM 693 N N . PRO A 1 88 ? -0.714 -2.494 0.506 1.00 97.94 88 PRO A N 1
ATOM 694 C CA . PRO A 1 88 ? -0.265 -1.334 -0.254 1.00 97.94 88 PRO A CA 1
ATOM 695 C C . PRO A 1 88 ? 0.003 -1.699 -1.720 1.00 97.94 88 PRO A C 1
ATOM 697 O O . PRO A 1 88 ? 0.505 -2.786 -2.024 1.00 97.94 88 PRO A O 1
ATOM 700 N N . ASN A 1 89 ? -0.255 -0.775 -2.646 1.00 98.38 89 ASN A N 1
ATOM 701 C CA . ASN A 1 89 ? 0.147 -0.931 -4.045 1.00 98.38 89 ASN A CA 1
ATOM 702 C C . ASN A 1 89 ? 0.444 0.411 -4.727 1.00 98.38 89 ASN A C 1
ATOM 704 O O . ASN A 1 89 ? 0.135 1.480 -4.201 1.00 98.38 89 ASN A O 1
ATOM 708 N N . TYR A 1 90 ? 1.031 0.355 -5.924 1.00 98.12 90 TYR A N 1
ATOM 709 C CA . TYR A 1 90 ? 1.184 1.520 -6.790 1.00 98.12 90 TYR A CA 1
ATOM 710 C C . TYR A 1 90 ? -0.183 2.078 -7.199 1.00 98.12 90 TYR A C 1
ATOM 712 O O . TYR A 1 90 ? -1.050 1.336 -7.667 1.00 98.12 90 TYR A O 1
ATOM 720 N N . VAL A 1 91 ? -0.360 3.390 -7.034 1.00 96.88 91 VAL A N 1
ATOM 721 C CA . VAL A 1 91 ? -1.648 4.060 -7.288 1.00 96.88 91 VAL A CA 1
ATOM 722 C C . VAL A 1 91 ? -1.956 4.125 -8.786 1.00 96.88 91 VAL A C 1
ATOM 724 O O . VAL A 1 91 ? -3.108 4.003 -9.194 1.00 96.88 91 VAL A O 1
ATOM 727 N N . ASP A 1 92 ? -0.917 4.265 -9.609 1.00 96.38 92 ASP A N 1
ATOM 728 C CA . ASP A 1 92 ? -1.001 4.369 -11.061 1.00 96.38 92 ASP A CA 1
ATOM 729 C C . ASP A 1 92 ? 0.221 3.731 -11.758 1.00 96.38 92 ASP A C 1
ATOM 731 O O . ASP A 1 92 ? 1.085 3.106 -11.133 1.00 96.38 92 ASP A O 1
ATOM 735 N N . ALA A 1 93 ? 0.280 3.866 -13.085 1.00 97.25 93 ALA A N 1
ATOM 736 C CA . ALA A 1 93 ? 1.394 3.412 -13.916 1.00 97.25 93 ALA A CA 1
ATOM 737 C C . ALA A 1 93 ? 2.473 4.499 -14.131 1.00 97.25 93 ALA A C 1
ATOM 739 O O . ALA A 1 93 ? 3.154 4.503 -15.163 1.00 97.25 93 ALA A O 1
ATOM 740 N N . SER A 1 94 ? 2.642 5.434 -13.190 1.00 96.94 94 SER A N 1
ATOM 741 C CA . SER A 1 94 ? 3.701 6.445 -13.248 1.00 96.94 94 SER A CA 1
ATOM 742 C C . SER A 1 94 ? 5.078 5.800 -13.067 1.00 96.94 94 SER A C 1
ATOM 744 O O . SER A 1 94 ? 5.369 5.122 -12.076 1.00 96.94 94 SER A O 1
ATOM 746 N N . PHE A 1 95 ? 5.964 6.003 -14.046 1.00 95.44 95 PHE A N 1
ATOM 747 C CA . PHE A 1 95 ? 7.350 5.528 -13.973 1.00 95.44 95 PHE A CA 1
ATOM 748 C C . PHE A 1 95 ? 8.317 6.589 -13.431 1.00 95.44 95 PHE A C 1
ATOM 750 O O . PHE A 1 95 ? 9.362 6.219 -12.902 1.00 95.44 95 PHE A O 1
ATOM 757 N N . SER A 1 96 ? 7.987 7.880 -13.558 1.00 95.19 96 SER A N 1
ATOM 758 C CA . SER A 1 96 ? 8.830 9.006 -13.131 1.00 95.19 96 SER A CA 1
ATOM 759 C C . SER A 1 96 ? 8.603 9.402 -11.674 1.00 95.19 96 SER A C 1
ATOM 761 O O . SER A 1 96 ? 9.566 9.717 -10.982 1.00 95.19 96 SER A O 1
ATOM 763 N N . ASN A 1 97 ? 7.355 9.352 -11.202 1.00 95.12 97 ASN A N 1
ATOM 764 C CA . ASN A 1 97 ? 6.992 9.633 -9.815 1.00 95.12 97 ASN A CA 1
ATOM 765 C C . ASN A 1 97 ? 6.075 8.520 -9.287 1.00 95.12 97 ASN A C 1
ATOM 767 O O . ASN A 1 97 ? 4.853 8.672 -9.326 1.00 95.12 97 ASN A O 1
ATOM 771 N N . PRO A 1 98 ? 6.636 7.358 -8.917 1.00 94.88 98 PRO A N 1
ATOM 772 C C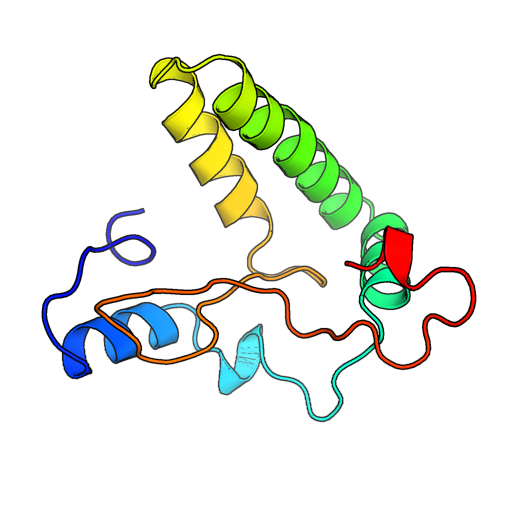A . PRO A 1 98 ? 5.840 6.223 -8.491 1.00 94.88 98 PRO A CA 1
ATOM 773 C C . PRO A 1 98 ? 5.326 6.426 -7.066 1.00 94.88 98 PRO A C 1
ATOM 775 O O . PRO A 1 98 ? 6.104 6.410 -6.113 1.00 94.88 98 PRO A O 1
ATOM 778 N N . THR A 1 99 ? 4.012 6.547 -6.924 1.00 96.06 99 THR A N 1
ATOM 779 C CA . THR A 1 99 ? 3.353 6.656 -5.620 1.00 96.06 99 THR A CA 1
ATOM 780 C C . THR A 1 99 ? 2.798 5.301 -5.208 1.00 96.06 99 THR A C 1
ATOM 782 O O . THR A 1 99 ? 2.259 4.563 -6.035 1.00 96.06 99 THR A O 1
ATOM 785 N N . ILE A 1 100 ? 2.919 4.980 -3.925 1.00 95.94 100 ILE A N 1
ATOM 786 C CA . ILE A 1 100 ? 2.342 3.792 -3.302 1.00 95.94 100 ILE A CA 1
ATOM 787 C C . ILE A 1 100 ? 1.362 4.261 -2.232 1.00 95.94 100 ILE A C 1
ATOM 789 O O . ILE A 1 100 ? 1.682 5.169 -1.469 1.00 95.94 100 ILE A O 1
ATOM 793 N N . SER A 1 101 ? 0.188 3.641 -2.160 1.00 96.88 101 SER A N 1
ATOM 794 C CA . SER A 1 101 ? -0.794 3.924 -1.115 1.00 96.88 101 SER A CA 1
ATOM 795 C C . SER A 1 101 ? -1.576 2.674 -0.732 1.00 96.88 101 SER A C 1
ATOM 797 O O . SER A 1 101 ? -1.499 1.635 -1.389 1.00 96.88 101 SER A O 1
ATOM 799 N N . LEU A 1 102 ? -2.362 2.805 0.330 1.00 97.69 102 LEU A N 1
ATOM 800 C CA . LEU A 1 102 ? -3.448 1.889 0.656 1.00 97.69 102 LEU A CA 1
ATOM 801 C C . LEU A 1 102 ? -4.687 2.205 -0.194 1.00 97.69 102 LEU A C 1
ATOM 803 O O . LEU A 1 102 ? -4.835 3.321 -0.711 1.00 97.69 102 LEU A O 1
ATOM 807 N N . TRP A 1 103 ? -5.619 1.254 -0.279 1.00 97.69 103 TRP A N 1
ATOM 808 C CA . TRP A 1 103 ? -6.938 1.488 -0.866 1.00 97.69 103 TRP A CA 1
ATOM 809 C C . TRP A 1 103 ? -7.887 2.158 0.138 1.00 97.69 103 TRP A C 1
ATOM 811 O O . TRP A 1 103 ? -8.900 1.610 0.550 1.00 97.69 103 TRP A O 1
ATOM 821 N N . CYS A 1 104 ? -7.545 3.372 0.561 1.00 98.00 104 CYS A N 1
ATOM 822 C CA . CYS A 1 104 ? -8.367 4.175 1.463 1.00 98.00 104 CYS A CA 1
ATOM 823 C C . CYS A 1 104 ? -8.281 5.670 1.113 1.00 98.00 104 CYS A C 1
ATOM 825 O O . CYS A 1 104 ? -7.540 6.079 0.208 1.00 98.00 104 CYS A O 1
ATOM 827 N N . SER A 1 105 ? -9.088 6.488 1.780 1.00 97.62 105 SER A N 1
ATOM 828 C CA . SER A 1 105 ? -8.991 7.950 1.746 1.00 97.62 105 SER A CA 1
ATOM 829 C C . SER A 1 105 ? -9.196 8.538 3.141 1.00 97.62 105 SER A C 1
ATOM 831 O O . SER A 1 105 ? -9.663 7.841 4.039 1.00 97.62 105 SER A O 1
ATOM 833 N N . CYS A 1 106 ? -8.890 9.822 3.317 1.00 98.12 106 CYS A N 1
ATOM 834 C CA . CYS A 1 106 ? -9.185 10.547 4.555 1.00 98.12 106 CYS A CA 1
ATOM 835 C C . CYS A 1 106 ? -10.522 11.287 4.531 1.00 98.12 106 CYS A C 1
ATOM 837 O O . CYS A 1 106 ? -10.860 12.005 5.473 1.00 98.12 106 CYS A O 1
ATOM 839 N N . GLN A 1 107 ? -11.340 11.050 3.502 1.00 97.44 107 GLN A N 1
ATOM 840 C CA . GLN A 1 107 ? -12.697 11.570 3.457 1.00 97.44 107 GLN A CA 1
ATOM 841 C C . GLN A 1 107 ? -13.516 11.004 4.628 1.00 97.44 107 GLN A C 1
ATOM 843 O O . GLN A 1 107 ? -13.467 9.809 4.928 1.00 97.44 107 GLN A O 1
ATOM 848 N N . GLY A 1 108 ? -14.262 11.876 5.308 1.00 95.81 108 GLY A N 1
ATOM 849 C CA . GLY A 1 108 ? -15.100 11.491 6.446 1.00 95.81 108 GLY A CA 1
ATOM 850 C C . GLY A 1 108 ? -14.353 11.302 7.772 1.00 95.81 108 GLY A C 1
ATOM 851 O O . GLY A 1 108 ? -14.952 10.792 8.713 1.00 95.81 108 GLY A O 1
ATOM 852 N N . SER A 1 109 ? -13.086 11.723 7.878 1.00 97.12 109 SER A N 1
ATOM 853 C CA . SER A 1 109 ? -12.324 11.653 9.141 1.00 97.12 109 SER A CA 1
ATOM 854 C C . SER A 1 109 ? -12.797 12.665 10.194 1.00 97.12 109 SER A C 1
ATOM 856 O O . SER A 1 109 ? -12.614 12.446 11.392 1.00 97.12 109 SER A O 1
ATOM 858 N N . GLY A 1 110 ? -13.405 13.778 9.767 1.00 96.75 110 GLY A N 1
ATOM 859 C CA . GLY A 1 110 ? -13.824 14.861 10.658 1.00 96.75 110 GLY A CA 1
ATOM 860 C C . GLY A 1 110 ? -12.633 15.424 11.433 1.00 96.75 110 GLY A C 1
ATOM 861 O O . GLY A 1 110 ? -11.617 15.776 10.851 1.00 96.75 110 GLY A O 1
ATOM 862 N N . ASN A 1 111 ? -12.727 15.439 12.761 1.00 97.19 111 ASN A N 1
ATOM 863 C CA . ASN A 1 111 ? -11.677 15.973 13.638 1.00 97.19 111 ASN A CA 1
ATOM 864 C C . ASN A 1 111 ? -10.368 15.158 13.603 1.00 97.19 111 ASN A C 1
ATOM 866 O O . ASN A 1 111 ? -9.381 15.575 14.197 1.00 97.19 111 ASN A O 1
ATOM 870 N N . MET A 1 112 ? -10.378 13.988 12.958 1.00 97.81 112 MET A N 1
ATOM 871 C CA . MET A 1 112 ? -9.236 13.080 12.846 1.00 97.81 112 MET A CA 1
ATOM 872 C C . MET A 1 112 ? -8.547 13.174 11.475 1.00 97.81 112 MET A C 1
ATOM 874 O O . MET A 1 112 ? -7.777 12.285 11.127 1.00 97.81 112 MET A O 1
ATOM 878 N N . GLU A 1 113 ? -8.859 14.193 10.667 1.00 97.38 113 GLU A N 1
ATOM 879 C CA . GLU A 1 113 ? -8.280 14.377 9.328 1.00 97.38 113 GLU A CA 1
ATOM 880 C C . GLU A 1 113 ? -6.750 14.473 9.376 1.00 97.38 113 GLU A C 1
ATOM 882 O O . GLU A 1 113 ? -6.095 13.719 8.669 1.00 97.38 113 GLU A O 1
ATOM 887 N N . GLU A 1 114 ? -6.191 15.252 10.308 1.00 97.44 114 GLU A N 1
ATOM 888 C CA . GLU A 1 114 ? -4.734 15.364 10.505 1.00 97.44 114 GLU A CA 1
ATOM 889 C C . GLU A 1 114 ? -4.076 14.039 10.929 1.00 97.44 114 GLU A C 1
ATOM 891 O O . GLU A 1 114 ? -2.945 13.771 10.555 1.00 97.44 114 GLU A O 1
ATOM 896 N N . GLU A 1 115 ? -4.762 13.183 11.698 1.00 96.25 115 GLU A N 1
ATOM 897 C CA . GLU A 1 115 ? -4.215 11.858 12.041 1.00 96.25 115 GLU A CA 1
ATOM 898 C C . GLU A 1 115 ? -4.288 10.883 10.856 1.00 96.25 115 GLU A C 1
ATOM 900 O O . GLU A 1 115 ? -3.548 9.898 10.793 1.00 96.25 115 GLU A O 1
ATOM 905 N N . CYS A 1 116 ? -5.248 11.095 9.960 1.00 97.69 116 CYS A N 1
ATOM 906 C CA . CYS A 1 116 ? -5.446 10.232 8.812 1.00 97.69 116 CYS A CA 1
ATOM 907 C C . CYS A 1 116 ? -4.411 10.486 7.708 1.00 97.69 116 CYS A C 1
ATOM 909 O O . CYS A 1 116 ? -3.997 9.518 7.062 1.00 97.69 116 CYS A O 1
ATOM 911 N N . GLU A 1 117 ? -4.051 11.754 7.485 1.00 94.69 117 GLU A N 1
ATOM 912 C CA . GLU A 1 117 ? -3.038 12.192 6.510 1.00 94.69 117 GLU A CA 1
ATOM 913 C C . GLU A 1 117 ? -1.616 11.723 6.863 1.00 94.69 117 GLU A C 1
ATOM 915 O O . GLU A 1 117 ? -0.904 11.313 5.913 1.00 94.69 117 GLU A O 1
#

InterPro domains:
  IPR003438 Glial cell line-derived neurotrophic factor receptor [PR01316] (13-25)
  IPR003438 Glial cell line-derived neurotrophic factor receptor [PR01316] (47-55)
  IPR003438 Glial cell line-derived neurotrophic factor receptor [PR01316] (74-91)
  IPR003438 Glial cell line-derived neurotrophic factor receptor [PR01316] (104-117)
  IPR003438 Glial cell line-derived neurotrophic factor receptor [PTHR10269] (1-117)
  IPR016017 GDNF/GAS1 [PF02351] (35-117)
  IPR016017 GDNF/GAS1 [SM00907] (35-117)
  IPR037193 GDNF receptor alpha [SSF110035] (31-117)

Mean predicted aligned error: 3.33 Å

Solvent-accessible surface area (backbone atoms only — not comparable to full-atom values): 6560 Å² total; per-residue (Å²): 105,77,63,70,70,56,87,41,93,40,48,71,51,19,39,55,32,41,47,65,71,43,35,85,76,57,44,57,61,100,64,67,48,37,44,62,59,48,52,50,54,25,56,71,38,73,67,43,32,49,29,53,51,46,28,51,54,32,38,50,47,28,73,71,64,78,44,72,84,34,47,63,54,21,53,52,22,53,59,57,27,55,88,44,84,67,18,64,43,51,77,57,42,46,37,90,68,71,51,70,42,56,66,46,38,56,68,89,42,69,97,43,35,80,81,52,107

Radius of gyration: 14.9 Å; Cα contacts (8 Å, |Δi|>4): 152; chains: 1; bounding box: 38×27×35 Å

pLDDT: mean 94.79, std 6.3, range [65.12, 98.56]

Organism: Micrurus corallinus (NCBI:txid54390)

Secondary structure (DSSP, 8-state):
-TTTT---SSHHHHHHHHGGG-HHHHT--SS--BHHHHHHHHHHSHHHHHHHHHHHHHHHHHHHH--GGGHHHHHHHHHTTTTSTT-EEESS--SSS--EEES-B-TT-GGGHHHH-

Foldseek 3Di:
DCLQPPADDDLVSLVSNQPPLPCVPFADDPDAAAQVVLVVVLCVDPQSVVLVVQLCVLVVCCVPVVDCVSVVSNVVSLVSNGRHSQHKGFPGSDNPDTDIGHSHDNPPVVVCSVVRD

Sequence (117 aa):
YRLLFCSCKNQACAERRRQTIVPDCSYQEREKPNCLTLRSQCRADPLCRSRLADFHTNCQAFLTSCSRDNYPACLDSYTGLIGLDLTPNYVDASFSNPTISLWCSCQGSGNMEEECE

Nearest PDB structures (foldseek):
  5mr4-assembly1_D  TM=9.468E-01  e=1.576E-13  Homo sapiens
  5mr5-assembly1_D  TM=9.381E-01  e=1.235E-13  Homo sapiens
  5mr4-assembly1_C  TM=9.481E-01  e=1.044E-12  Homo sapiens
  3fub-assembly2_C-3  TM=9.292E-01  e=4.311E-11  Rattus norvegicus
  2v5e-assembly1_A-2  TM=8.981E-01  e=4.378E-10  Rattus norvegicus